Protein AF-A0A934K3X8-F1 (afdb_monomer)

Organism: NCBI:txid3127016

pLDDT: mean 89.25, std 6.52,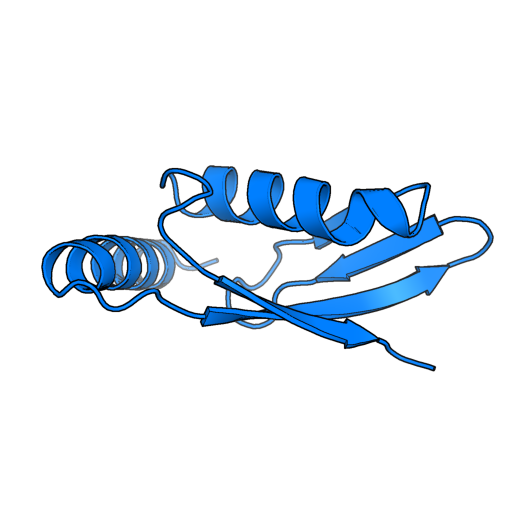 range [60.56, 95.94]

InterPro domains:
  IPR035069 Antitoxin HicB/UPF0150 [SSF143100] (26-74)

Secondary structure (DSSP, 8-state):
--HHHHHHHHHHHHHHHHTT-PEEEEEEEEEETTEEEEE-TTSTT-EEEESSGGGHHHHHHHHHHHHHTS-TTSEEEEEEE--

Radius of gyration: 12.84 Å; Cα contacts (8 Å, |Δi|>4): 134; chains: 1; bounding box: 33×23×39 Å

Structure (mmCIF, N/CA/C/O backbone):
data_AF-A0A934K3X8-F1
#
_entry.id   AF-A0A934K3X8-F1
#
loop_
_atom_site.group_PDB
_atom_site.id
_atom_site.type_symbol
_atom_site.label_atom_id
_atom_site.label_alt_id
_atom_site.label_comp_id
_atom_site.label_asym_id
_atom_site.label_entity_id
_atom_site.label_seq_id
_atom_site.pdbx_PDB_ins_code
_atom_site.Cartn_x
_atom_site.Cartn_y
_atom_site.Cartn_z
_atom_site.occupancy
_atom_site.B_iso_or_equiv
_atom_site.auth_seq_id
_atom_site.auth_comp_id
_atom_site.auth_asym_id
_atom_site.auth_atom_id
_atom_site.pdbx_PDB_model_num
ATOM 1 N N . MET A 1 1 ? -13.998 0.890 -5.967 1.00 60.56 1 MET A N 1
ATOM 2 C CA . MET A 1 1 ? -13.804 0.552 -4.542 1.00 60.56 1 MET A CA 1
ATOM 3 C C . MET A 1 1 ? -15.049 0.976 -3.797 1.00 60.56 1 MET A C 1
ATOM 5 O O . MET A 1 1 ? -15.458 2.119 -3.969 1.00 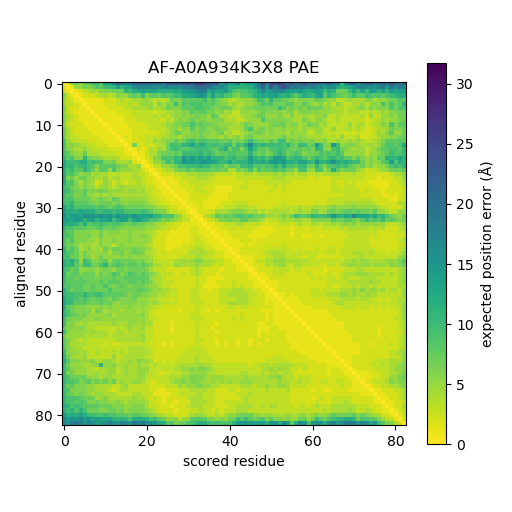60.56 1 MET A O 1
ATOM 9 N N . GLU A 1 2 ? -15.669 0.076 -3.038 1.00 76.69 2 GLU A N 1
ATOM 10 C CA . 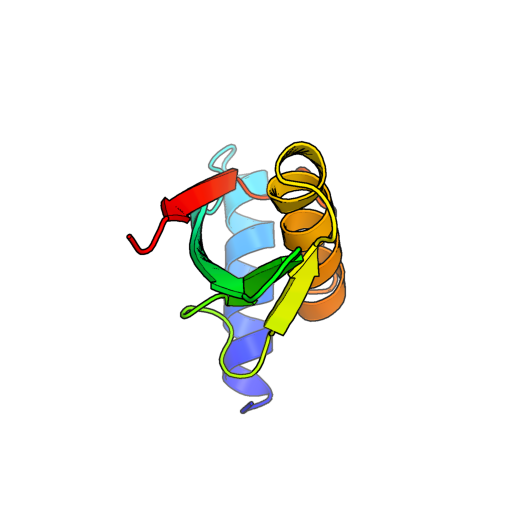GLU A 1 2 ? -16.845 0.442 -2.249 1.00 76.69 2 GLU A CA 1
ATOM 11 C C . GLU A 1 2 ? -16.465 1.431 -1.133 1.00 76.69 2 GLU A C 1
ATOM 13 O O . GLU A 1 2 ? -15.471 1.205 -0.433 1.00 76.69 2 GLU A O 1
ATOM 18 N N . PRO A 1 3 ? -17.222 2.529 -0.950 1.00 72.81 3 PRO A N 1
ATOM 19 C CA . PRO A 1 3 ? -16.895 3.570 0.026 1.00 72.81 3 PRO A CA 1
ATOM 20 C C . PRO A 1 3 ? -16.842 3.038 1.468 1.00 72.81 3 PRO A C 1
ATOM 22 O O . PRO A 1 3 ? -15.945 3.415 2.220 1.00 72.81 3 PRO A O 1
ATOM 25 N N . ALA A 1 4 ? -17.709 2.081 1.814 1.00 81.75 4 ALA A N 1
ATOM 26 C CA . ALA A 1 4 ? -17.765 1.477 3.146 1.00 81.75 4 ALA A CA 1
ATOM 27 C C . ALA A 1 4 ? -16.480 0.715 3.530 1.00 81.75 4 ALA A C 1
ATOM 29 O O . ALA A 1 4 ? -16.029 0.786 4.673 1.00 81.75 4 ALA A O 1
ATOM 30 N N . TYR A 1 5 ? -15.855 0.020 2.574 1.00 83.75 5 TYR A N 1
ATOM 31 C CA . TYR A 1 5 ? -14.623 -0.736 2.815 1.00 83.75 5 TYR A CA 1
ATOM 32 C C . TYR A 1 5 ? -13.439 0.196 3.106 1.00 83.75 5 TYR A C 1
ATOM 34 O O . TYR A 1 5 ? -12.670 -0.025 4.042 1.00 83.75 5 TYR A O 1
ATOM 42 N N . ARG A 1 6 ? -13.331 1.291 2.346 1.00 79.94 6 ARG A N 1
ATOM 43 C CA . ARG A 1 6 ? -12.294 2.311 2.545 1.00 79.94 6 ARG A CA 1
ATOM 44 C C . ARG A 1 6 ? -12.380 2.942 3.935 1.00 79.94 6 ARG A C 1
ATOM 46 O O . ARG A 1 6 ? -11.357 3.088 4.597 1.00 79.94 6 ARG A O 1
ATOM 53 N N . GLU A 1 7 ? -13.585 3.301 4.377 1.00 85.31 7 GLU A N 1
ATOM 54 C CA . GLU A 1 7 ? -13.803 3.879 5.708 1.00 85.31 7 GLU A CA 1
ATOM 55 C C . GLU A 1 7 ? -13.444 2.904 6.836 1.00 85.31 7 GLU A C 1
ATOM 57 O O . GLU A 1 7 ? -12.867 3.316 7.844 1.00 85.31 7 GLU A O 1
ATOM 62 N N . ALA A 1 8 ? -13.751 1.613 6.676 1.00 87.00 8 ALA A N 1
ATOM 63 C CA . ALA A 1 8 ? -13.365 0.588 7.643 1.00 87.00 8 ALA A CA 1
ATOM 64 C C . ALA A 1 8 ? -11.836 0.472 7.763 1.00 87.00 8 ALA A C 1
ATOM 66 O O . ALA A 1 8 ? -11.309 0.474 8.879 1.00 87.00 8 ALA A O 1
ATOM 67 N N . LEU A 1 9 ? -11.125 0.462 6.629 1.00 85.50 9 LEU A N 1
ATOM 68 C CA . LEU A 1 9 ? -9.661 0.413 6.592 1.00 85.50 9 LEU A CA 1
ATOM 69 C C . LEU A 1 9 ? -9.031 1.659 7.232 1.00 85.50 9 LEU A C 1
ATOM 71 O O . LEU A 1 9 ? -8.112 1.548 8.041 1.00 85.50 9 LEU A O 1
ATOM 75 N N . GLU A 1 10 ? -9.551 2.851 6.919 1.00 88.19 10 GLU A N 1
ATOM 76 C CA . GLU A 1 10 ? -9.096 4.100 7.539 1.00 88.19 10 GLU A CA 1
ATOM 77 C C . GLU A 1 10 ? -9.252 4.046 9.068 1.00 88.19 10 GLU A C 1
ATOM 79 O O . GLU A 1 10 ? -8.310 4.349 9.811 1.00 88.19 10 GLU A O 1
ATOM 84 N N . ARG A 1 11 ? -10.432 3.634 9.554 1.00 87.75 11 ARG A N 1
ATOM 85 C CA . ARG A 1 11 ? -10.704 3.514 10.994 1.00 87.75 11 ARG A CA 1
ATOM 86 C C . ARG A 1 11 ? -9.765 2.516 11.655 1.00 87.75 11 ARG A C 1
ATOM 88 O O . ARG A 1 11 ? -9.251 2.819 12.729 1.00 87.75 11 ARG A O 1
ATOM 95 N N . GLN A 1 12 ? -9.503 1.376 11.020 1.00 86.12 12 GLN A N 1
ATOM 96 C CA . GLN A 1 12 ? -8.576 0.370 11.533 1.00 86.12 12 GLN A CA 1
ATOM 97 C C . GLN A 1 12 ? -7.164 0.941 11.702 1.00 86.12 12 GLN A C 1
ATOM 99 O O . GLN A 1 12 ? -6.588 0.810 12.782 1.00 86.12 12 GLN A O 1
ATOM 104 N N . VAL A 1 13 ? -6.634 1.638 10.689 1.00 86.19 13 VAL A N 1
ATOM 105 C CA . VAL A 1 13 ? -5.29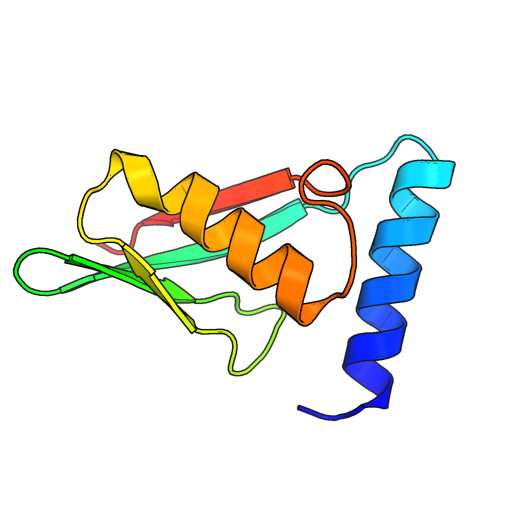3 2.246 10.758 1.00 86.19 13 VAL A CA 1
ATOM 106 C C . VAL A 1 13 ? -5.214 3.266 11.894 1.00 86.19 13 VAL A C 1
ATOM 108 O O . VAL A 1 13 ? -4.295 3.225 12.715 1.00 86.19 13 VAL A O 1
ATOM 111 N N . ARG A 1 14 ? -6.209 4.155 12.001 1.00 84.75 14 ARG A N 1
ATOM 112 C CA . ARG A 1 14 ? -6.265 5.166 13.070 1.00 84.75 14 ARG A CA 1
ATOM 113 C C . ARG A 1 14 ? -6.373 4.533 14.463 1.00 84.75 14 ARG A C 1
ATOM 115 O O . ARG A 1 14 ? -5.691 4.969 15.389 1.00 84.75 14 ARG A O 1
ATOM 122 N N . GLN A 1 15 ? -7.206 3.505 14.621 1.00 86.06 15 GLN A N 1
ATOM 123 C CA . GLN A 1 15 ? -7.367 2.790 15.891 1.00 86.06 15 GLN A CA 1
ATOM 124 C C . GLN A 1 15 ? -6.115 1.996 16.275 1.00 86.06 15 GLN A C 1
ATOM 126 O O . GLN A 1 15 ? -5.781 1.932 17.458 1.00 86.06 15 GLN A O 1
ATOM 131 N N . GLY A 1 16 ? -5.408 1.427 15.296 1.00 82.50 16 GLY A N 1
ATOM 132 C CA . GLY A 1 16 ? -4.133 0.748 15.508 1.00 82.50 16 GLY A CA 1
ATOM 133 C C . GLY A 1 16 ? -3.112 1.673 16.166 1.00 82.50 16 GLY A C 1
ATOM 134 O O . GLY A 1 16 ? -2.585 1.354 17.232 1.00 82.50 16 GLY A O 1
ATOM 135 N N . VAL A 1 17 ? -2.915 2.872 15.611 1.00 83.25 17 VAL A N 1
ATOM 136 C CA . VAL A 1 17 ? -1.976 3.865 16.163 1.00 83.25 17 VAL A CA 1
ATOM 137 C C . VAL A 1 17 ? -2.341 4.268 17.589 1.00 83.25 17 VAL A C 1
ATOM 139 O O . VAL A 1 17 ? -1.465 4.313 18.452 1.00 83.25 17 VAL A O 1
ATOM 142 N N . ALA A 1 18 ? -3.628 4.488 17.877 1.00 79.12 18 ALA A N 1
ATOM 143 C CA . ALA A 1 18 ? -4.090 4.776 19.238 1.00 79.12 18 ALA A CA 1
ATOM 144 C C . ALA A 1 18 ? -3.760 3.639 20.228 1.00 79.12 18 ALA A C 1
ATOM 146 O O . ALA A 1 18 ? -3.529 3.887 21.410 1.00 79.12 18 ALA A O 1
ATOM 147 N N . ARG A 1 19 ? -3.685 2.395 19.739 1.00 83.06 19 ARG A N 1
ATOM 148 C CA . ARG A 1 19 ? -3.285 1.198 20.494 1.00 83.06 19 ARG A CA 1
ATOM 149 C C . ARG A 1 19 ? -1.780 0.899 20.419 1.00 83.06 19 ARG A C 1
ATOM 151 O O . ARG A 1 19 ? -1.364 -0.162 20.874 1.00 83.06 19 ARG A O 1
ATOM 158 N N . LYS A 1 20 ? -0.969 1.810 19.859 1.00 80.94 20 LYS A N 1
ATOM 159 C CA . LYS A 1 20 ? 0.471 1.632 19.578 1.00 80.94 20 LYS A CA 1
ATOM 160 C C . LYS A 1 20 ? 0.787 0.393 18.725 1.00 80.94 20 LYS A C 1
ATOM 162 O O . LYS A 1 20 ? 1.874 -0.165 18.828 1.00 80.94 20 LYS A O 1
ATOM 167 N N . ASN A 1 21 ? -0.159 -0.029 17.889 1.00 85.69 21 ASN A N 1
ATOM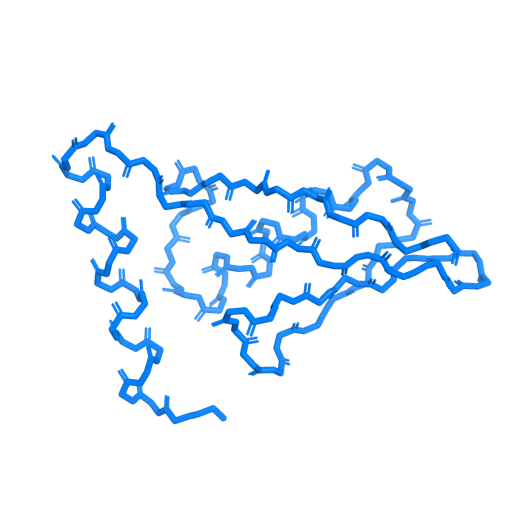 168 C CA . ASN A 1 21 ? -0.013 -1.155 16.977 1.00 85.69 21 ASN A CA 1
ATOM 169 C C . ASN A 1 21 ? -0.179 -0.671 15.532 1.00 85.69 21 ASN A C 1
ATOM 171 O O . ASN A 1 21 ? -1.253 -0.205 15.150 1.00 85.69 21 ASN A O 1
ATOM 175 N N . LEU A 1 22 ? 0.874 -0.751 14.724 1.00 85.00 22 LEU A N 1
ATOM 176 C CA . LEU A 1 22 ? 0.816 -0.282 13.344 1.00 85.00 22 LEU A CA 1
ATOM 177 C C . LEU A 1 22 ? 0.125 -1.325 12.465 1.00 85.00 22 LEU A C 1
ATOM 179 O O . LEU A 1 22 ? 0.431 -2.513 12.505 1.00 85.00 22 LEU A O 1
ATOM 183 N N . THR A 1 23 ? -0.820 -0.873 11.641 1.00 88.75 23 THR A N 1
ATOM 184 C CA . THR A 1 23 ? -1.387 -1.744 10.604 1.00 88.75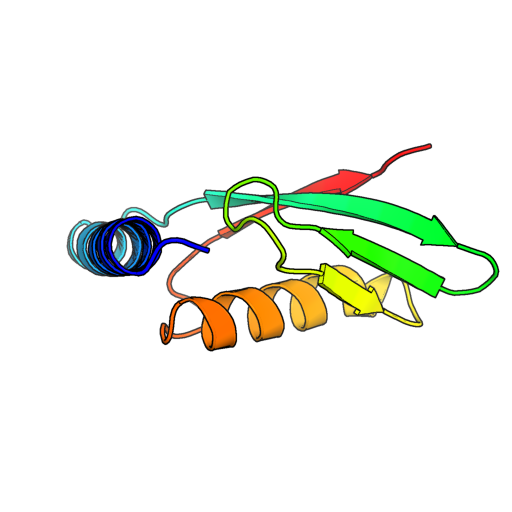 23 THR A CA 1
ATOM 185 C C . THR A 1 23 ? -0.305 -2.003 9.563 1.00 88.75 23 THR A C 1
ATOM 187 O O . THR A 1 23 ? 0.332 -1.060 9.103 1.00 88.75 23 THR A O 1
ATOM 190 N N . THR A 1 24 ? -0.067 -3.263 9.211 1.00 92.69 24 THR A N 1
ATOM 191 C CA . THR A 1 24 ? 0.912 -3.626 8.181 1.00 92.69 24 THR A CA 1
ATOM 192 C C . THR A 1 24 ? 0.188 -3.868 6.869 1.00 92.69 24 THR A C 1
ATOM 194 O O . THR A 1 24 ? -0.704 -4.707 6.834 1.00 92.69 24 THR A O 1
ATOM 197 N N . PHE A 1 25 ? 0.594 -3.168 5.811 1.00 92.56 25 PHE A N 1
ATOM 198 C CA . PHE A 1 25 ? 0.085 -3.387 4.460 1.00 92.56 25 PHE A CA 1
ATOM 199 C C . PHE A 1 25 ? 1.049 -4.240 3.645 1.00 92.56 25 PHE A C 1
ATOM 201 O O . PHE A 1 25 ? 2.244 -3.935 3.562 1.00 92.56 25 PHE A O 1
ATOM 208 N N . LEU A 1 26 ? 0.528 -5.273 2.990 1.00 93.94 26 LEU A N 1
ATOM 209 C CA . LEU A 1 26 ? 1.253 -6.013 1.970 1.00 93.94 26 LEU A CA 1
ATOM 210 C C . LEU A 1 26 ? 1.262 -5.203 0.672 1.00 93.94 26 LEU A C 1
ATOM 212 O O . LEU A 1 26 ? 0.214 -4.836 0.141 1.00 93.94 26 LEU A O 1
ATOM 216 N N . ILE A 1 27 ? 2.452 -4.962 0.129 1.00 95.56 27 ILE A N 1
ATOM 217 C CA . ILE A 1 27 ? 2.617 -4.402 -1.209 1.00 95.56 27 ILE A CA 1
ATOM 218 C C . ILE A 1 27 ? 3.222 -5.451 -2.132 1.00 95.56 27 ILE A C 1
ATOM 220 O O . ILE A 1 27 ? 4.202 -6.118 -1.797 1.00 95.56 27 ILE A O 1
ATOM 224 N N . GLU A 1 28 ? 2.638 -5.581 -3.312 1.00 95.62 28 GLU A N 1
ATOM 225 C CA . GLU A 1 28 ? 3.104 -6.468 -4.366 1.00 95.62 28 GLU A CA 1
ATOM 226 C C . GLU A 1 28 ? 3.816 -5.651 -5.431 1.00 95.62 28 GLU A C 1
ATOM 228 O O . GLU A 1 28 ? 3.267 -4.691 -5.971 1.00 95.62 28 GLU A O 1
ATOM 233 N N . VAL A 1 29 ? 5.053 -6.028 -5.722 1.00 95.69 29 VAL A N 1
ATOM 234 C CA . VAL A 1 29 ? 5.926 -5.286 -6.622 1.00 95.69 29 VAL A CA 1
ATOM 235 C C . VAL A 1 29 ? 6.280 -6.163 -7.810 1.00 95.69 29 VAL A C 1
ATOM 237 O O . VAL A 1 29 ? 6.941 -7.185 -7.648 1.00 95.69 29 VAL A O 1
ATOM 240 N N . GLN A 1 30 ? 5.883 -5.730 -9.002 1.00 94.69 30 GLN A N 1
ATOM 241 C CA . GLN A 1 30 ? 6.184 -6.390 -10.268 1.00 94.69 30 GLN A CA 1
ATOM 242 C C . GLN A 1 30 ? 7.190 -5.559 -11.077 1.00 94.69 30 GLN A C 1
ATOM 244 O O . GLN A 1 30 ? 6.919 -4.384 -11.359 1.00 94.69 30 GLN A O 1
ATOM 249 N N . PRO A 1 31 ? 8.334 -6.127 -11.491 1.00 92.88 31 PRO A N 1
ATOM 250 C CA . PRO A 1 31 ? 9.252 -5.443 -12.393 1.00 92.88 31 PRO A CA 1
ATOM 251 C C . PRO A 1 31 ? 8.628 -5.281 -13.791 1.00 92.88 31 PRO A C 1
ATOM 253 O O . PRO A 1 31 ? 7.999 -6.187 -14.334 1.00 92.88 31 PRO A O 1
ATOM 256 N N . ARG A 1 32 ? 8.800 -4.104 -14.399 1.00 90.88 32 ARG A N 1
ATOM 257 C CA . ARG A 1 32 ? 8.368 -3.775 -15.769 1.00 90.88 32 ARG A CA 1
ATOM 258 C C . ARG A 1 32 ? 9.423 -2.912 -16.443 1.00 90.88 32 ARG A C 1
ATOM 260 O O . ARG A 1 32 ? 9.574 -1.768 -16.032 1.00 90.88 32 ARG A O 1
ATOM 267 N N . HIS A 1 33 ? 10.118 -3.444 -17.456 1.00 85.56 33 HIS A N 1
ATOM 268 C CA . HIS A 1 33 ? 11.129 -2.778 -18.307 1.00 85.56 33 HIS A CA 1
ATOM 269 C C . HIS A 1 33 ? 11.555 -1.369 -17.839 1.00 85.56 33 HIS A C 1
ATOM 271 O O . HIS A 1 33 ? 11.038 -0.361 -18.316 1.00 85.56 33 HIS A O 1
ATOM 277 N N . GLY A 1 34 ? 12.479 -1.308 -16.873 1.00 87.69 34 GLY A N 1
ATOM 278 C CA . GLY A 1 34 ? 13.022 -0.045 -16.345 1.00 87.69 34 GLY A CA 1
ATOM 279 C C . GLY A 1 34 ? 12.203 0.626 -15.235 1.00 87.69 34 GLY A C 1
ATOM 280 O O . GLY A 1 34 ? 12.461 1.772 -14.895 1.00 87.69 34 GLY A O 1
ATOM 281 N N . SER A 1 35 ? 11.207 -0.053 -14.671 1.00 94.69 35 SER A N 1
ATOM 282 C CA . SER A 1 35 ? 10.369 0.447 -13.580 1.00 94.69 35 SER A CA 1
ATOM 283 C C . SER A 1 35 ? 9.754 -0.689 -12.758 1.00 94.69 35 SER A C 1
ATOM 285 O O . SER A 1 35 ? 9.864 -1.863 -13.112 1.00 94.69 35 SER A O 1
ATOM 287 N N . TRP A 1 36 ? 9.081 -0.338 -11.667 1.00 94.69 36 TRP A N 1
ATOM 288 C CA . TRP A 1 36 ? 8.394 -1.262 -10.772 1.00 94.69 36 TRP A CA 1
ATOM 289 C C . TRP A 1 36 ? 6.946 -0.826 -10.604 1.00 94.69 36 TRP A C 1
ATOM 291 O O . TRP A 1 36 ? 6.673 0.310 -10.213 1.00 94.69 36 TRP A O 1
ATOM 301 N N . ILE A 1 37 ? 6.022 -1.731 -10.903 1.00 95.75 37 ILE A N 1
ATOM 302 C CA . ILE A 1 37 ? 4.598 -1.547 -10.641 1.00 95.75 37 ILE A CA 1
ATOM 303 C C . ILE A 1 37 ? 4.311 -2.066 -9.244 1.00 95.75 37 ILE A C 1
ATOM 305 O O . ILE A 1 37 ? 4.657 -3.196 -8.915 1.00 95.75 37 ILE A O 1
ATOM 309 N N . ILE A 1 38 ? 3.681 -1.234 -8.430 1.00 95.94 38 ILE A N 1
ATOM 310 C CA . ILE A 1 38 ? 3.391 -1.501 -7.029 1.00 95.94 38 ILE A CA 1
ATOM 311 C C . ILE A 1 38 ? 1.878 -1.538 -6.881 1.00 95.94 38 ILE A C 1
ATOM 313 O O . ILE A 1 38 ? 1.201 -0.565 -7.214 1.00 95.94 38 ILE A O 1
ATOM 317 N N . SER A 1 39 ? 1.358 -2.646 -6.375 1.00 95.31 39 SER A N 1
ATOM 318 C CA . SER A 1 39 ? -0.065 -2.842 -6.104 1.00 95.31 39 SER A CA 1
ATOM 319 C C . SER A 1 39 ? -0.269 -3.159 -4.626 1.00 95.31 39 SER A C 1
ATOM 321 O O . SER A 1 39 ? 0.606 -3.737 -3.985 1.00 95.31 39 SER A O 1
ATOM 323 N N . VAL A 1 40 ? -1.418 -2.773 -4.078 1.00 93.69 40 VAL A N 1
ATOM 324 C CA . VAL A 1 40 ? -1.768 -3.029 -2.673 1.00 93.69 40 VAL A CA 1
ATOM 325 C C . VAL A 1 40 ? -3.040 -3.875 -2.654 1.00 93.69 40 VAL A C 1
ATOM 327 O O . VAL A 1 40 ? -4.119 -3.317 -2.857 1.00 93.69 40 VAL A O 1
ATOM 330 N N . PRO A 1 41 ? -2.959 -5.204 -2.450 1.00 91.06 41 PRO A N 1
ATOM 331 C CA . PRO A 1 41 ? -4.126 -6.090 -2.526 1.00 91.06 41 PRO A CA 1
ATOM 332 C C . PRO A 1 41 ? -5.253 -5.692 -1.567 1.00 91.06 41 PRO A C 1
ATOM 334 O O . PRO A 1 41 ? -6.429 -5.776 -1.908 1.00 91.06 41 PRO A O 1
ATOM 337 N N . GLU A 1 42 ? -4.886 -5.186 -0.389 1.00 88.62 42 GLU A N 1
ATOM 338 C CA . GLU A 1 42 ? -5.820 -4.701 0.632 1.00 88.62 42 GLU A CA 1
ATOM 339 C C . GLU A 1 42 ? -6.568 -3.430 0.218 1.00 88.62 42 GLU A C 1
ATOM 341 O O . GLU A 1 42 ? -7.574 -3.091 0.835 1.00 88.62 42 GLU A O 1
ATOM 346 N N . ILE A 1 43 ? -6.109 -2.721 -0.818 1.00 88.94 43 ILE A N 1
ATOM 347 C CA . ILE A 1 43 ? -6.727 -1.502 -1.341 1.00 88.94 43 ILE A CA 1
ATOM 348 C C . ILE A 1 43 ? -6.990 -1.711 -2.844 1.00 88.94 43 ILE A C 1
ATOM 350 O O . ILE A 1 43 ? -6.211 -1.257 -3.687 1.00 88.94 43 ILE A O 1
ATOM 354 N N . PRO A 1 44 ? -8.095 -2.392 -3.213 1.00 84.50 44 PRO A N 1
ATOM 355 C CA . PRO A 1 44 ? -8.369 -2.757 -4.599 1.00 84.50 44 PRO A CA 1
ATOM 356 C C . PRO A 1 44 ? -8.384 -1.547 -5.540 1.00 84.50 44 PRO A C 1
ATOM 358 O O . PRO A 1 44 ? -9.132 -0.588 -5.335 1.00 84.50 44 PRO A O 1
ATOM 361 N N . GLY A 1 45 ? -7.573 -1.614 -6.596 1.00 87.75 45 GLY A N 1
ATOM 362 C CA . GLY A 1 45 ? -7.408 -0.538 -7.577 1.00 87.75 45 GLY A CA 1
ATOM 363 C C . GLY A 1 45 ? -6.333 0.495 -7.224 1.00 87.75 45 GLY A C 1
ATOM 364 O O . GLY A 1 45 ? -6.062 1.367 -8.046 1.00 87.75 45 GLY A O 1
ATOM 365 N N . LEU A 1 46 ? -5.690 0.405 -6.054 1.00 91.69 46 LEU A N 1
ATOM 366 C CA . LEU A 1 46 ? -4.510 1.212 -5.757 1.00 91.69 46 LEU A CA 1
ATOM 367 C C . LEU A 1 46 ? -3.281 0.605 -6.435 1.00 91.69 46 LEU A C 1
ATOM 369 O O . LEU A 1 46 ? -2.776 -0.444 -6.031 1.00 91.69 46 LEU A O 1
ATOM 373 N N . GLN A 1 47 ? -2.792 1.309 -7.451 1.00 93.38 47 GLN A N 1
ATOM 374 C CA . GLN A 1 47 ? -1.564 0.982 -8.157 1.00 93.38 47 GLN A CA 1
ATOM 375 C C . GLN A 1 47 ? -0.714 2.240 -8.328 1.00 93.38 47 GLN A C 1
ATOM 377 O O . GLN A 1 47 ? -1.228 3.320 -8.619 1.00 93.38 47 GLN A O 1
ATOM 382 N N . CYS A 1 48 ? 0.594 2.105 -8.147 1.00 94.56 48 CYS A N 1
ATOM 383 C CA . CYS A 1 48 ? 1.560 3.172 -8.385 1.00 94.56 48 CYS A CA 1
ATOM 384 C C . CYS A 1 48 ? 2.825 2.621 -9.051 1.00 94.56 48 CYS A C 1
ATOM 386 O O . CYS A 1 48 ? 3.018 1.408 -9.150 1.00 94.56 48 CYS A O 1
ATOM 388 N N . ARG A 1 49 ? 3.670 3.517 -9.565 1.00 94.88 49 ARG A N 1
ATOM 389 C CA . ARG A 1 49 ? 4.883 3.167 -10.309 1.00 94.88 49 ARG A CA 1
ATOM 390 C C . ARG A 1 49 ? 6.089 3.844 -9.677 1.00 94.88 49 ARG A C 1
ATOM 392 O O . ARG A 1 49 ? 6.044 5.042 -9.419 1.00 94.88 49 ARG A O 1
ATOM 399 N N . ALA A 1 50 ? 7.160 3.084 -9.486 1.00 94.81 50 ALA A N 1
ATOM 400 C CA . ALA A 1 50 ? 8.470 3.602 -9.114 1.00 94.81 50 ALA A CA 1
ATOM 401 C C . ALA A 1 50 ? 9.457 3.406 -10.273 1.00 94.81 50 ALA A C 1
ATOM 403 O O . ALA A 1 50 ? 9.481 2.349 -10.903 1.00 94.81 50 ALA A O 1
ATOM 404 N N . GLU A 1 51 ? 10.271 4.421 -10.562 1.00 93.94 51 GLU A N 1
ATOM 405 C CA . GLU A 1 51 ? 11.309 4.368 -11.606 1.00 93.94 51 GLU A CA 1
ATOM 406 C C . GLU A 1 51 ? 12.643 3.825 -11.097 1.00 93.94 51 GLU A C 1
ATOM 408 O O . GLU A 1 51 ? 13.497 3.449 -11.893 1.00 93.94 51 GLU A O 1
ATOM 413 N N . LYS A 1 52 ? 12.836 3.777 -9.774 1.00 93.31 52 LYS A N 1
ATOM 414 C CA . LYS A 1 52 ? 14.011 3.192 -9.123 1.00 93.31 52 LYS A CA 1
ATOM 415 C C . LYS A 1 52 ? 13.567 2.277 -7.995 1.00 93.31 52 LYS A C 1
ATOM 417 O O . LYS A 1 52 ? 12.590 2.552 -7.300 1.00 93.31 52 LYS A O 1
ATOM 422 N N . ARG A 1 53 ? 14.343 1.220 -7.743 1.00 90.31 53 ARG A N 1
ATOM 423 C CA . ARG A 1 53 ? 14.063 0.261 -6.664 1.00 90.31 53 ARG A CA 1
ATOM 424 C C . ARG A 1 53 ? 13.999 0.925 -5.282 1.00 90.31 53 ARG A C 1
ATOM 426 O O . ARG A 1 53 ? 13.170 0.550 -4.462 1.00 90.31 53 ARG A O 1
ATOM 433 N N . GLN A 1 54 ? 14.844 1.925 -5.037 1.00 92.75 54 GLN A N 1
ATOM 434 C CA . GLN A 1 54 ? 14.855 2.683 -3.780 1.00 92.75 54 GLN A CA 1
ATOM 435 C C . GLN A 1 54 ? 13.565 3.488 -3.543 1.00 92.75 54 GLN A C 1
ATOM 437 O O . GLN A 1 54 ? 13.206 3.737 -2.396 1.00 92.75 54 GLN A O 1
ATOM 442 N N . ASP A 1 55 ? 12.843 3.839 -4.612 1.00 94.44 55 ASP A N 1
ATOM 443 C CA . ASP A 1 55 ? 11.639 4.666 -4.528 1.00 94.44 55 ASP A CA 1
ATOM 444 C C . ASP A 1 55 ? 10.376 3.826 -4.265 1.00 94.44 55 ASP A C 1
ATOM 446 O O . ASP A 1 55 ? 9.326 4.367 -3.939 1.00 94.44 55 ASP A O 1
ATOM 450 N N . ILE A 1 56 ? 10.466 2.491 -4.319 1.00 93.44 56 ILE A N 1
ATOM 451 C CA . ILE A 1 56 ? 9.319 1.589 -4.131 1.00 93.44 56 ILE A CA 1
ATOM 452 C C . ILE A 1 56 ? 8.605 1.847 -2.799 1.00 93.44 56 ILE A C 1
ATOM 454 O O . ILE A 1 56 ? 7.393 2.051 -2.773 1.00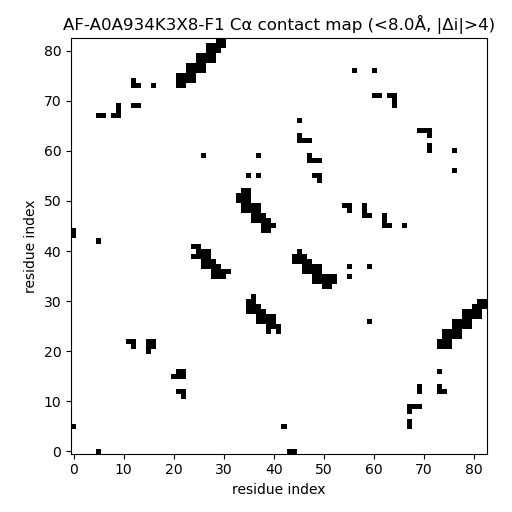 93.44 56 ILE A O 1
ATOM 458 N N . GLN A 1 57 ? 9.345 1.856 -1.688 1.00 92.88 57 GLN A N 1
ATOM 459 C CA . GLN A 1 57 ? 8.756 2.113 -0.373 1.00 92.88 57 GLN A CA 1
ATOM 460 C C . GLN A 1 57 ? 8.147 3.515 -0.245 1.00 92.88 57 GLN A C 1
ATOM 462 O O . GLN A 1 57 ? 6.974 3.595 0.129 1.00 92.88 57 GLN A O 1
ATOM 467 N N . PRO A 1 58 ? 8.873 4.620 -0.517 1.00 94.88 58 PRO A N 1
ATOM 468 C CA . PRO A 1 58 ? 8.303 5.955 -0.356 1.00 94.88 58 PRO A CA 1
ATOM 469 C C . PRO A 1 58 ? 7.108 6.190 -1.288 1.00 94.88 58 PRO A C 1
ATOM 471 O O . PRO A 1 58 ? 6.108 6.758 -0.848 1.00 94.88 58 PRO A O 1
ATOM 474 N N . THR A 1 59 ? 7.144 5.683 -2.525 1.00 95.50 59 THR A N 1
ATOM 475 C CA . THR A 1 59 ? 6.008 5.767 -3.451 1.00 95.50 59 THR A CA 1
ATOM 476 C C . THR A 1 59 ? 4.797 4.993 -2.927 1.00 95.50 59 THR A C 1
ATOM 478 O O . THR A 1 59 ? 3.694 5.541 -2.895 1.00 95.50 59 THR A O 1
ATOM 481 N N . ALA A 1 60 ? 4.987 3.760 -2.446 1.00 94.81 60 ALA A N 1
ATOM 482 C CA . ALA A 1 60 ? 3.909 2.962 -1.864 1.00 94.81 60 ALA A CA 1
ATOM 483 C C . ALA A 1 60 ? 3.294 3.635 -0.626 1.00 94.81 60 ALA A C 1
ATOM 485 O O . ALA A 1 60 ? 2.070 3.720 -0.508 1.00 94.81 60 ALA A O 1
ATOM 486 N N . ARG A 1 61 ? 4.130 4.174 0.277 1.00 95.19 61 ARG A N 1
ATOM 487 C CA . ARG A 1 61 ? 3.665 4.901 1.471 1.00 95.19 61 ARG A CA 1
ATOM 488 C C . ARG A 1 61 ? 2.836 6.118 1.094 1.00 95.19 61 ARG A C 1
ATOM 490 O O . ARG A 1 61 ? 1.758 6.306 1.651 1.00 95.19 61 ARG A O 1
ATOM 497 N N . ALA A 1 62 ? 3.311 6.930 0.153 1.00 95.12 62 ALA A N 1
ATOM 498 C CA . ALA A 1 62 ? 2.579 8.103 -0.307 1.00 95.12 62 ALA A CA 1
ATOM 499 C C . ALA A 1 62 ? 1.219 7.721 -0.916 1.00 95.12 62 ALA A C 1
ATOM 501 O O . ALA A 1 62 ? 0.206 8.345 -0.595 1.00 95.12 62 ALA A O 1
ATOM 502 N N . ALA A 1 63 ? 1.180 6.661 -1.729 1.00 94.56 63 ALA A N 1
ATOM 503 C CA . ALA A 1 63 ? -0.040 6.176 -2.365 1.00 94.56 63 ALA A CA 1
ATOM 504 C C . ALA A 1 63 ? -1.075 5.668 -1.343 1.00 94.56 63 ALA A C 1
ATOM 506 O O . ALA A 1 63 ? -2.238 6.068 -1.399 1.00 94.56 63 ALA A O 1
ATOM 507 N N . ILE A 1 64 ? -0.656 4.847 -0.373 1.00 93.88 64 ILE A N 1
ATOM 508 C CA . ILE A 1 64 ? -1.536 4.325 0.689 1.00 93.88 64 ILE A CA 1
ATOM 509 C C . ILE A 1 64 ? -2.033 5.461 1.587 1.00 93.88 64 ILE A C 1
ATOM 511 O O . ILE A 1 64 ? -3.226 5.542 1.874 1.00 93.88 64 ILE A O 1
ATOM 515 N N . ALA A 1 65 ? -1.150 6.381 1.980 1.00 93.62 65 ALA A N 1
ATOM 516 C CA . ALA A 1 65 ? -1.513 7.542 2.788 1.00 93.62 65 ALA A CA 1
ATOM 517 C C . ALA A 1 65 ? -2.561 8.426 2.095 1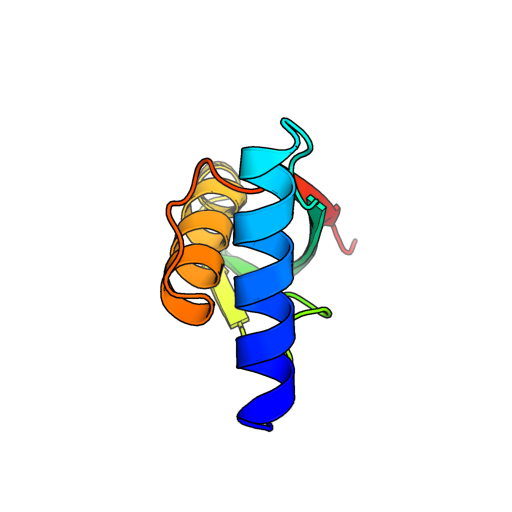.00 93.62 65 ALA A C 1
ATOM 519 O O . ALA A 1 65 ? -3.538 8.835 2.723 1.00 93.62 65 ALA A O 1
ATOM 520 N N . ALA A 1 66 ? -2.403 8.676 0.792 1.00 92.81 66 ALA A N 1
ATOM 521 C CA . ALA A 1 66 ? -3.373 9.429 0.003 1.00 92.81 66 ALA A CA 1
ATOM 522 C C . ALA A 1 66 ? -4.704 8.672 -0.147 1.00 92.81 66 ALA A C 1
ATOM 524 O O . ALA A 1 66 ? -5.778 9.253 0.038 1.00 92.81 66 ALA A O 1
ATOM 525 N N . ALA A 1 67 ? -4.647 7.366 -0.428 1.00 91.25 67 ALA A N 1
ATOM 526 C CA . ALA A 1 67 ? -5.829 6.525 -0.570 1.00 91.25 67 ALA A CA 1
ATOM 527 C C . ALA A 1 67 ? -6.629 6.433 0.735 1.00 91.25 67 ALA A C 1
ATOM 529 O O . ALA A 1 67 ? -7.850 6.571 0.715 1.00 91.25 67 ALA A O 1
ATOM 530 N N . LEU A 1 68 ? -5.970 6.274 1.879 1.00 88.94 68 LEU A N 1
ATOM 531 C CA . LEU A 1 68 ? -6.626 6.115 3.177 1.00 88.94 68 LEU A CA 1
ATOM 532 C C . LEU A 1 68 ? -6.787 7.426 3.951 1.00 88.94 68 LEU A C 1
ATOM 534 O O . LEU A 1 68 ? -7.370 7.412 5.022 1.00 88.94 68 LEU A O 1
ATOM 538 N N . ARG A 1 69 ? -6.289 8.559 3.434 1.00 89.62 69 ARG A N 1
ATOM 539 C CA . ARG A 1 69 ? -6.306 9.867 4.120 1.00 89.62 69 ARG A CA 1
ATOM 540 C C . ARG A 1 69 ? -5.708 9.800 5.536 1.00 89.62 69 ARG A C 1
ATOM 542 O O . ARG A 1 69 ? -6.211 10.424 6.474 1.00 89.62 69 ARG A O 1
ATOM 549 N N . VAL A 1 70 ? -4.613 9.055 5.681 1.00 89.44 70 VAL A N 1
ATOM 550 C CA . VAL A 1 70 ? -3.860 8.886 6.937 1.00 89.44 70 VAL A CA 1
ATOM 551 C C . VAL A 1 70 ? -2.391 9.279 6.748 1.00 89.44 70 VAL A C 1
ATOM 553 O O . VAL A 1 70 ? -1.872 9.170 5.639 1.00 89.44 70 VAL A O 1
ATOM 556 N N . PRO A 1 71 ? -1.681 9.719 7.802 1.00 89.56 71 PRO A N 1
ATOM 557 C CA . PRO A 1 71 ? -0.242 9.972 7.731 1.00 89.56 71 PRO A CA 1
ATOM 558 C C . PRO A 1 71 ? 0.578 8.718 7.382 1.00 89.56 71 PRO A C 1
ATOM 560 O O . PRO A 1 71 ? 0.266 7.614 7.818 1.00 89.56 71 PRO A O 1
ATOM 563 N N . GLN A 1 72 ? 1.691 8.889 6.661 1.00 90.31 72 GLN A N 1
ATOM 564 C CA . GLN A 1 72 ? 2.542 7.780 6.188 1.00 90.31 72 GLN A CA 1
ATOM 565 C C . GLN A 1 72 ? 3.214 6.950 7.301 1.00 90.31 72 GLN A C 1
ATOM 567 O O . GLN A 1 72 ? 3.668 5.838 7.038 1.00 90.31 72 GLN A O 1
ATOM 572 N N . HIS A 1 73 ? 3.315 7.490 8.521 1.00 90.19 73 HIS A N 1
ATOM 573 C CA . HIS A 1 73 ? 3.923 6.827 9.683 1.00 90.19 73 HIS A CA 1
ATOM 574 C C . HIS A 1 73 ? 2.904 6.052 10.538 1.00 90.19 73 HIS A C 1
ATOM 576 O O . HIS A 1 73 ? 3.266 5.514 11.578 1.00 90.19 73 HIS A O 1
ATOM 582 N N . PHE A 1 74 ? 1.631 6.005 10.127 1.00 88.19 74 PHE A N 1
ATOM 583 C CA . PHE A 1 74 ? 0.564 5.301 10.855 1.00 88.19 74 PHE A CA 1
ATOM 584 C C . PHE A 1 74 ? 0.478 3.805 10.515 1.00 88.19 74 PHE A C 1
ATOM 586 O O . PHE A 1 74 ? -0.317 3.075 11.105 1.00 88.19 74 PHE A O 1
ATOM 593 N N . PHE A 1 75 ? 1.282 3.344 9.562 1.00 91.06 75 PHE A N 1
ATOM 594 C CA . PHE A 1 75 ? 1.275 1.972 9.084 1.00 91.06 75 PHE A CA 1
ATOM 595 C C . PHE A 1 75 ? 2.678 1.521 8.674 1.00 91.06 75 PHE A C 1
ATOM 597 O O . PHE A 1 75 ? 3.573 2.329 8.397 1.00 91.06 75 PHE A O 1
ATOM 604 N N . GLU A 1 76 ? 2.857 0.210 8.611 1.00 93.50 76 GLU A N 1
ATOM 605 C CA . GLU A 1 76 ? 4.062 -0.444 8.113 1.00 93.50 76 GLU A CA 1
ATOM 606 C C . GLU A 1 76 ? 3.813 -1.054 6.738 1.00 93.50 76 GLU A C 1
ATOM 608 O O . GLU A 1 76 ? 2.671 -1.252 6.326 1.00 93.50 76 GLU A O 1
ATOM 613 N N . LEU A 1 77 ? 4.897 -1.319 6.011 1.00 93.38 77 LEU A N 1
ATOM 614 C CA . LEU A 1 77 ? 4.845 -1.950 4.699 1.00 93.38 77 LEU A CA 1
ATOM 615 C C . LEU A 1 77 ? 5.599 -3.269 4.736 1.00 93.38 77 LEU A C 1
ATOM 617 O O . LEU A 1 77 ? 6.756 -3.310 5.153 1.00 93.38 77 LEU A O 1
ATOM 621 N N . HIS A 1 78 ? 4.973 -4.312 4.211 1.00 94.00 78 HIS A N 1
ATOM 622 C CA . HIS A 1 78 ? 5.621 -5.571 3.891 1.00 94.00 78 HIS A CA 1
ATOM 623 C C . HIS A 1 78 ? 5.748 -5.680 2.371 1.00 94.00 78 HIS A C 1
ATOM 625 O O . HIS A 1 78 ? 4.751 -5.578 1.661 1.00 94.00 78 HIS A O 1
ATOM 631 N N . ILE A 1 79 ? 6.962 -5.874 1.854 1.00 92.44 79 ILE A N 1
ATOM 632 C CA . ILE A 1 79 ? 7.199 -5.923 0.405 1.00 92.44 79 ILE A CA 1
ATOM 633 C C . ILE A 1 79 ? 7.270 -7.364 -0.066 1.00 92.44 79 ILE A C 1
ATOM 635 O O . ILE A 1 79 ? 8.130 -8.121 0.376 1.00 92.44 79 ILE A O 1
ATOM 639 N N . ARG A 1 80 ? 6.435 -7.702 -1.045 1.00 92.75 80 ARG A N 1
ATOM 640 C CA . ARG A 1 80 ? 6.546 -8.925 -1.830 1.00 92.75 80 ARG A CA 1
ATOM 641 C C . ARG A 1 80 ? 7.000 -8.584 -3.243 1.00 92.75 80 ARG A C 1
ATOM 643 O O . ARG A 1 80 ? 6.247 -8.006 -4.024 1.00 92.75 80 ARG A O 1
ATOM 650 N N . LEU A 1 81 ? 8.242 -8.935 -3.559 1.00 87.69 81 LEU A N 1
ATOM 651 C CA . LEU A 1 81 ? 8.781 -8.840 -4.914 1.00 87.69 81 LEU A CA 1
ATOM 652 C C . LEU A 1 81 ? 8.326 -10.067 -5.708 1.00 87.69 81 LEU A C 1
ATOM 654 O O . LEU A 1 81 ? 8.461 -11.191 -5.228 1.00 87.69 81 LEU A O 1
ATOM 658 N N . TRP A 1 82 ? 7.758 -9.834 -6.885 1.00 79.81 82 TRP A N 1
ATOM 659 C CA . TRP A 1 82 ? 7.484 -10.875 -7.868 1.00 79.81 82 TRP A CA 1
ATOM 660 C C . TRP A 1 82 ? 8.738 -11.031 -8.732 1.00 79.81 82 TRP A C 1
ATOM 662 O O . TRP A 1 82 ? 9.257 -10.023 -9.221 1.00 79.81 82 TRP A O 1
ATOM 672 N N . ASP A 1 83 ? 9.232 -12.263 -8.832 1.00 65.25 83 ASP A N 1
ATOM 673 C CA . ASP A 1 83 ? 10.384 -12.641 -9.663 1.00 65.25 83 ASP A CA 1
ATOM 674 C C . ASP A 1 83 ? 9.980 -12.733 -11.143 1.00 65.25 83 ASP A C 1
ATOM 676 O O . ASP A 1 83 ? 8.863 -13.244 -11.413 1.00 65.25 83 ASP A O 1
#

Foldseek 3Di:
DDPVLLQVVLVVLVVCVVVVHAAEWEWEWEDDDQKIWIDTPSQPPQIDIGNDPVCRLVGVLVSVCVSNVHHSVSHHYDYDYDD

Solvent-accessible surface area (backbone atoms only — not comparable to full-atom values): 4727 Å² total; per-residue (Å²): 118,63,70,70,60,52,53,52,51,33,49,50,31,57,52,22,46,78,69,76,38,63,42,70,44,60,34,42,35,39,76,46,98,80,30,34,42,37,34,30,79,91,44,70,90,50,68,50,77,22,74,45,84,84,40,43,60,61,52,51,38,53,52,51,19,63,73,47,74,44,67,62,85,40,44,46,79,42,82,42,76,56,131

Nearest PDB structures (foldseek):
  3kwr-assembly1_B  TM=8.582E-01  e=1.335E-01  Lactiplantibacillus plantarum
  3hrg-assembly1_A  TM=4.007E-01  e=1.683E+00  Bacteroides thetaiotaomicron VPI-5482
  5eoy-assembly1_B  TM=2.654E-01  e=7.027E+00  Pseudomonas aeruginosa PAO1
  5eox-assembly1_B  TM=2.280E-01  e=5.782E+00  Pseu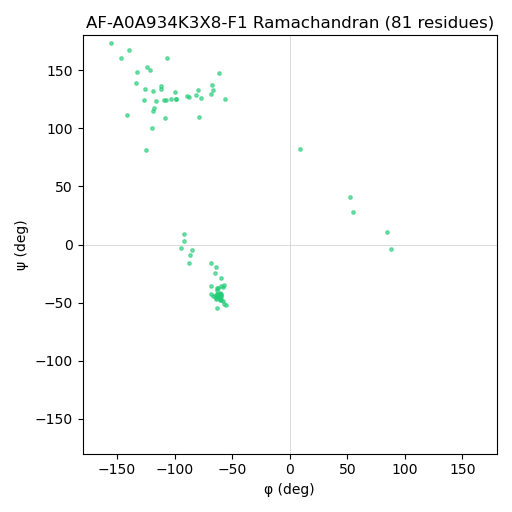domonas aeruginosa PAO1

Sequence (83 aa):
MEPAYREALERQVRQGVARKNLTTFLIEVQPRHGSWIISVPEIPGLQCRAEKRQDIQPTARAAIAAALRVPQHFFELHIRLWD

Mean predicted aligned error: 4.71 Å